Protein AF-A0A976QMS5-F1 (afdb_monomer_lite)

Structure (mmCIF, N/CA/C/O backbone):
data_AF-A0A976QMS5-F1
#
_entry.id   AF-A0A976QMS5-F1
#
loop_
_atom_site.group_PDB
_atom_site.id
_atom_site.type_symbol
_atom_site.label_atom_id
_atom_site.label_alt_id
_atom_site.label_comp_id
_atom_site.label_asym_id
_atom_site.label_entity_id
_atom_site.label_seq_id
_atom_site.pdbx_PDB_ins_code
_atom_site.Cartn_x
_atom_site.Cartn_y
_atom_site.Cartn_z
_atom_site.occupancy
_atom_site.B_iso_or_equiv
_atom_site.auth_seq_id
_atom_site.auth_comp_id
_atom_site.auth_asym_id
_atom_site.auth_atom_id
_atom_site.pdbx_PDB_model_num
ATOM 1 N N . PRO A 1 1 ? 5.805 -24.748 -38.380 1.00 45.75 1 PRO A N 1
ATOM 2 C CA . PRO A 1 1 ? 6.575 -23.593 -38.911 1.00 45.75 1 PRO A CA 1
ATOM 3 C C . PRO A 1 1 ? 7.787 -23.291 -38.014 1.00 45.75 1 PRO A C 1
ATOM 5 O O . PRO A 1 1 ? 7.612 -22.957 -36.848 1.00 45.75 1 PRO A O 1
ATOM 8 N N . LYS A 1 2 ? 9.005 -23.509 -38.530 1.00 49.81 2 LYS A N 1
ATOM 9 C CA . LYS A 1 2 ? 10.267 -23.313 -37.798 1.00 49.81 2 LYS A CA 1
ATOM 10 C C . LYS A 1 2 ? 10.500 -21.814 -37.574 1.00 49.81 2 LYS A C 1
ATOM 12 O O . LYS A 1 2 ? 10.578 -21.062 -38.542 1.00 49.81 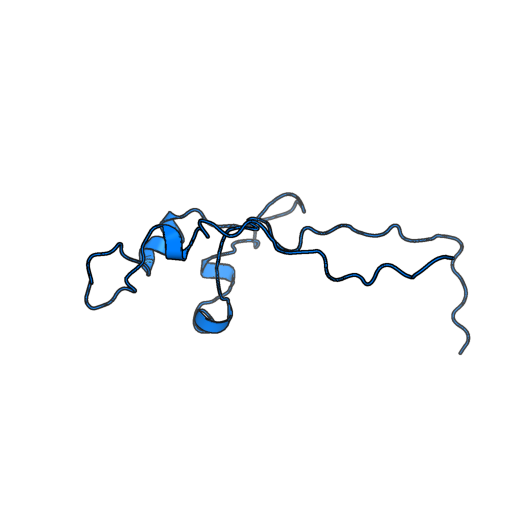2 LYS A O 1
ATOM 17 N N . ASN A 1 3 ? 10.551 -21.399 -36.310 1.00 56.38 3 ASN A N 1
ATOM 18 C CA . ASN A 1 3 ? 10.812 -20.020 -35.909 1.00 56.38 3 ASN A CA 1
ATOM 19 C C . ASN A 1 3 ? 12.241 -19.641 -36.341 1.00 56.38 3 ASN A C 1
ATOM 21 O O . ASN A 1 3 ? 13.185 -20.350 -35.998 1.00 56.38 3 ASN A O 1
ATOM 25 N N . LYS A 1 4 ? 12.395 -18.594 -37.160 1.00 63.41 4 LYS A N 1
ATOM 26 C CA . LYS A 1 4 ? 13.703 -18.120 -37.640 1.00 63.41 4 LYS A CA 1
ATOM 27 C C . LYS A 1 4 ? 14.454 -17.496 -36.464 1.00 63.41 4 LYS A C 1
ATOM 29 O O . LYS A 1 4 ? 13.939 -16.570 -35.847 1.00 63.41 4 LYS A O 1
ATOM 34 N N . GLU A 1 5 ? 15.651 -17.993 -36.161 1.00 74.88 5 GLU A N 1
ATOM 35 C CA . GLU A 1 5 ? 16.470 -17.446 -35.078 1.00 74.88 5 GLU A CA 1
ATOM 36 C C . GLU A 1 5 ? 16.946 -16.034 -35.435 1.00 74.88 5 GLU A C 1
ATOM 38 O O . GLU A 1 5 ? 17.624 -15.816 -36.440 1.00 74.88 5 GLU A O 1
ATOM 43 N N . THR A 1 6 ? 16.541 -15.053 -34.631 1.00 80.19 6 THR A N 1
ATOM 44 C CA . THR A 1 6 ? 17.006 -13.671 -34.750 1.00 80.19 6 THR A CA 1
ATOM 45 C C . THR A 1 6 ? 18.440 -13.556 -34.220 1.00 80.19 6 THR A C 1
ATOM 47 O O . THR A 1 6 ? 18.751 -14.173 -33.203 1.00 80.19 6 THR A O 1
ATOM 50 N N . PRO A 1 7 ? 19.312 -12.729 -34.831 1.00 86.88 7 PRO A N 1
ATOM 51 C CA . PRO A 1 7 ? 20.732 -12.625 -34.462 1.00 86.88 7 PRO A CA 1
ATOM 52 C C . PRO A 1 7 ? 20.990 -11.938 -33.108 1.00 86.88 7 PRO A C 1
ATOM 54 O O . PRO A 1 7 ? 22.137 -11.785 -32.700 1.00 86.88 7 PRO A O 1
ATOM 57 N N . TRP A 1 8 ? 19.938 -11.530 -32.397 1.00 84.69 8 TRP A N 1
ATOM 58 C CA . TRP A 1 8 ? 20.016 -10.845 -31.112 1.00 84.69 8 TRP A CA 1
ATOM 59 C C . TRP A 1 8 ? 19.325 -11.676 -30.035 1.00 84.69 8 TRP A C 1
ATOM 61 O O . TRP A 1 8 ? 18.242 -12.221 -30.259 1.00 84.69 8 TRP A O 1
ATOM 71 N N . LYS A 1 9 ? 19.939 -11.737 -28.851 1.00 87.06 9 LYS A N 1
ATOM 72 C CA . LYS A 1 9 ? 19.338 -12.322 -27.649 1.00 87.06 9 LYS A CA 1
ATOM 73 C C . LYS A 1 9 ? 18.860 -11.197 -26.739 1.00 87.06 9 LYS A C 1
ATOM 75 O O . LYS A 1 9 ? 19.636 -10.306 -26.405 1.00 87.06 9 LYS A O 1
ATOM 80 N N . VAL A 1 10 ? 17.595 -11.246 -26.332 1.00 86.00 10 VAL A N 1
ATOM 81 C CA . VAL A 1 10 ? 17.054 -10.334 -25.317 1.00 86.00 10 VAL A CA 1
ATOM 82 C C . VAL A 1 10 ? 17.605 -10.756 -23.955 1.00 86.00 10 VAL A C 1
ATOM 84 O O . VAL A 1 10 ? 17.525 -11.930 -23.592 1.00 86.00 10 VAL A O 1
ATOM 87 N N . ALA A 1 11 ? 18.195 -9.815 -23.218 1.00 86.50 11 ALA A N 1
ATOM 88 C CA . ALA A 1 11 ? 18.670 -10.068 -21.862 1.00 86.50 11 ALA A CA 1
ATOM 89 C C . ALA A 1 11 ? 17.490 -10.326 -20.911 1.00 86.50 11 ALA A C 1
ATOM 91 O O . ALA A 1 11 ? 16.404 -9.775 -21.090 1.00 86.50 11 ALA A O 1
ATOM 92 N N . ALA A 1 12 ? 17.705 -11.155 -19.888 1.00 84.00 12 ALA A N 1
ATOM 93 C CA . ALA A 1 12 ? 16.692 -11.395 -18.868 1.00 84.00 12 ALA A CA 1
ATOM 94 C C . ALA A 1 12 ? 16.357 -10.089 -18.127 1.00 84.00 12 ALA A C 1
ATOM 96 O O . ALA A 1 12 ? 17.255 -9.367 -17.692 1.00 84.00 12 ALA A O 1
ATOM 97 N N . VAL A 1 13 ? 15.064 -9.796 -17.972 1.00 81.31 13 VAL A N 1
ATOM 98 C CA . VAL A 1 13 ? 14.597 -8.662 -17.168 1.00 81.31 13 VAL A CA 1
ATOM 99 C C . VAL A 1 13 ? 14.379 -9.150 -15.741 1.00 81.31 13 VAL A C 1
ATOM 101 O O . VAL A 1 13 ? 13.532 -10.005 -15.491 1.00 81.31 13 VAL A O 1
ATOM 104 N N . HIS A 1 14 ? 15.143 -8.604 -14.799 1.00 77.50 14 HIS A N 1
ATOM 105 C CA . HIS A 1 14 ? 14.980 -8.887 -13.377 1.00 77.50 14 HIS A CA 1
ATOM 106 C C . HIS A 1 14 ? 14.001 -7.878 -12.771 1.00 77.50 14 HIS A C 1
ATOM 108 O O . HIS A 1 14 ? 14.390 -6.775 -12.394 1.00 77.50 14 HIS A O 1
ATOM 114 N N . VAL A 1 15 ? 12.720 -8.247 -12.712 1.00 79.81 15 VAL A N 1
ATOM 115 C CA . VAL A 1 15 ? 11.685 -7.447 -12.044 1.00 79.81 15 VAL A CA 1
ATOM 116 C C . VAL A 1 15 ? 11.566 -7.906 -10.596 1.00 79.81 15 VAL A C 1
ATOM 118 O O . VAL A 1 15 ? 11.443 -9.098 -10.322 1.00 79.81 15 VAL A O 1
ATOM 121 N N . THR A 1 16 ? 11.592 -6.963 -9.660 1.00 81.88 16 THR A N 1
ATOM 122 C CA . THR A 1 16 ? 11.302 -7.248 -8.254 1.00 81.88 16 THR A CA 1
ATOM 123 C C . THR A 1 16 ? 9.833 -7.640 -8.112 1.00 81.88 16 THR A C 1
ATOM 125 O O . THR A 1 16 ? 8.951 -6.798 -8.269 1.00 81.88 16 THR A O 1
ATOM 128 N N . GLU A 1 17 ? 9.568 -8.905 -7.787 1.00 77.31 17 GLU A N 1
ATOM 129 C CA . GLU A 1 17 ? 8.199 -9.410 -7.607 1.00 77.31 17 GLU A CA 1
ATOM 130 C C . GLU A 1 17 ? 7.522 -8.849 -6.346 1.00 77.31 17 GLU A C 1
ATOM 132 O O . GLU A 1 17 ? 6.308 -8.660 -6.326 1.00 77.31 17 GLU A O 1
ATOM 137 N N . HIS A 1 18 ? 8.290 -8.558 -5.287 1.00 82.00 18 HIS A N 1
ATOM 138 C CA . HIS A 1 18 ? 7.740 -8.130 -3.997 1.00 82.00 18 HIS A CA 1
ATOM 139 C C . HIS A 1 18 ? 8.635 -7.090 -3.303 1.00 82.00 18 HIS A C 1
ATOM 141 O O . HIS A 1 18 ? 9.700 -7.411 -2.779 1.00 82.00 18 HIS A O 1
ATOM 147 N N . TRP A 1 19 ? 8.179 -5.833 -3.250 1.00 81.00 19 TRP A N 1
ATOM 148 C CA . TRP A 1 19 ? 8.975 -4.677 -2.794 1.00 81.00 19 TRP A CA 1
ATOM 149 C C . TRP A 1 19 ? 9.099 -4.516 -1.268 1.00 81.00 19 TRP A C 1
ATOM 151 O O . TRP A 1 19 ? 9.856 -3.675 -0.792 1.00 81.00 19 TRP A O 1
ATOM 161 N N . LEU A 1 20 ? 8.413 -5.345 -0.476 1.00 82.00 20 LEU A N 1
ATOM 162 C CA . LEU A 1 20 ? 8.510 -5.370 0.990 1.00 82.00 20 LEU A CA 1
ATOM 163 C C . LEU A 1 20 ? 8.425 -6.812 1.520 1.00 82.00 20 LEU A C 1
ATOM 165 O O . LEU A 1 20 ? 7.366 -7.210 2.004 1.00 82.00 20 LEU A O 1
ATOM 169 N N . PRO A 1 21 ? 9.499 -7.620 1.448 1.00 82.00 21 PRO A N 1
ATOM 170 C CA . PRO A 1 21 ? 9.430 -9.082 1.615 1.00 82.00 21 PRO A CA 1
ATOM 171 C C . PRO A 1 21 ? 8.870 -9.571 2.956 1.00 82.00 21 PRO A C 1
ATOM 173 O O . PRO A 1 21 ? 8.368 -10.684 3.062 1.00 82.00 21 PRO A O 1
ATOM 176 N N . LYS A 1 22 ? 8.959 -8.740 4.000 1.00 83.44 22 LYS A N 1
ATOM 177 C CA . LYS A 1 22 ? 8.416 -9.040 5.335 1.00 83.44 22 LYS A CA 1
ATOM 178 C C . LYS A 1 22 ? 6.993 -8.520 5.541 1.00 83.44 22 LYS A C 1
ATOM 180 O O . LYS A 1 22 ? 6.399 -8.790 6.586 1.00 83.44 22 LYS A O 1
ATOM 185 N N . SER A 1 23 ? 6.465 -7.759 4.585 1.00 86.69 23 SER A N 1
ATOM 186 C CA . SER A 1 23 ? 5.093 -7.275 4.639 1.00 86.69 23 SER A CA 1
ATOM 187 C C . SER A 1 23 ? 4.109 -8.365 4.229 1.00 86.69 23 SER A C 1
ATOM 189 O O . SER A 1 23 ? 4.386 -9.142 3.313 1.00 86.69 23 SER A O 1
ATOM 191 N N . ARG A 1 24 ? 2.958 -8.427 4.899 1.00 86.50 24 ARG A N 1
ATOM 192 C CA . ARG A 1 24 ? 1.839 -9.281 4.492 1.00 86.50 24 ARG A CA 1
ATOM 193 C C . ARG A 1 24 ? 0.704 -8.408 3.980 1.00 86.50 24 ARG A C 1
ATOM 195 O O . ARG A 1 24 ? 0.189 -7.570 4.712 1.00 86.50 24 ARG A O 1
ATOM 202 N N . PHE A 1 25 ? 0.318 -8.627 2.727 1.00 89.31 25 PHE A N 1
ATOM 203 C CA . PHE A 1 25 ? -0.833 -7.976 2.112 1.00 89.31 25 PHE A CA 1
ATOM 204 C C . PHE A 1 25 ? -1.535 -8.951 1.150 1.00 89.31 25 PHE A C 1
ATOM 206 O O . PHE A 1 25 ? -1.092 -9.129 0.014 1.00 89.31 25 PHE A O 1
ATOM 213 N N . PRO A 1 26 ? -2.589 -9.646 1.608 1.00 90.25 26 PRO A N 1
ATOM 214 C CA . PRO A 1 26 ? -3.346 -10.571 0.771 1.00 90.25 26 PRO A CA 1
ATOM 215 C C . PRO A 1 26 ? -4.295 -9.797 -0.167 1.00 90.25 26 PRO A C 1
ATOM 217 O O . PRO A 1 26 ? -5.300 -9.232 0.274 1.00 90.25 26 PRO A O 1
ATOM 220 N N . HIS A 1 27 ? -3.964 -9.734 -1.464 1.00 92.38 27 HIS A N 1
ATOM 221 C CA . HIS A 1 27 ? -4.751 -9.011 -2.481 1.00 92.38 27 HIS A CA 1
ATOM 222 C C . HIS A 1 27 ? -6.168 -9.582 -2.670 1.00 92.38 27 HIS A C 1
ATOM 224 O O . HIS A 1 27 ? -7.098 -8.833 -2.957 1.00 92.38 27 HIS A O 1
ATOM 230 N N . ASP A 1 28 ? -6.364 -10.883 -2.455 1.00 95.06 28 ASP A N 1
ATOM 231 C CA . ASP A 1 28 ? -7.666 -11.560 -2.531 1.00 95.06 28 ASP A CA 1
ATOM 232 C C . ASP A 1 28 ? -8.682 -10.982 -1.532 1.00 95.06 28 ASP A C 1
ATOM 234 O O . ASP A 1 28 ? -9.854 -10.785 -1.869 1.00 95.06 28 ASP A O 1
ATOM 238 N N . LYS A 1 29 ? -8.219 -10.620 -0.328 1.00 93.50 29 LYS A N 1
ATOM 239 C CA . LYS A 1 29 ? -9.040 -9.974 0.712 1.00 93.50 29 LYS A CA 1
ATOM 240 C C . LYS A 1 29 ? -9.463 -8.549 0.355 1.00 93.50 29 LYS A C 1
ATOM 242 O O . LYS A 1 29 ? -10.374 -8.022 0.982 1.00 93.50 29 LYS A O 1
ATOM 247 N N . HIS A 1 30 ? -8.829 -7.954 -0.652 1.00 94.44 30 HIS A N 1
ATOM 248 C CA . HIS A 1 30 ? -9.071 -6.588 -1.113 1.00 94.44 30 HIS A CA 1
ATOM 249 C C . HIS A 1 30 ? -9.671 -6.549 -2.523 1.00 94.44 30 HIS A C 1
ATOM 251 O O . HIS A 1 30 ? -9.665 -5.505 -3.167 1.00 94.44 30 HIS A O 1
ATOM 257 N N . SER A 1 31 ? -10.220 -7.668 -3.001 1.00 95.88 31 SER A N 1
ATOM 258 C CA . SER A 1 31 ? -10.796 -7.810 -4.347 1.00 95.88 31 SER A CA 1
ATOM 259 C C . SER A 1 31 ? -11.955 -6.851 -4.657 1.00 95.88 31 SER A C 1
ATOM 261 O O . SER A 1 31 ? -12.269 -6.630 -5.823 1.00 95.88 31 SER A O 1
ATOM 263 N N . THR A 1 32 ? -12.578 -6.254 -3.639 1.00 94.31 32 THR A N 1
ATOM 264 C CA . THR A 1 32 ? -13.633 -5.239 -3.793 1.00 94.31 32 THR A CA 1
ATOM 265 C C . THR A 1 32 ? -13.093 -3.816 -3.976 1.00 94.31 32 THR A C 1
ATOM 267 O O . THR A 1 32 ? -13.851 -2.922 -4.357 1.00 94.31 32 THR A O 1
ATOM 270 N N . ALA A 1 33 ? -11.801 -3.584 -3.727 1.00 93.44 33 ALA A N 1
ATOM 271 C CA . ALA A 1 33 ? -11.143 -2.301 -3.939 1.00 93.44 33 ALA A CA 1
ATOM 272 C C . ALA A 1 33 ? -10.547 -2.223 -5.352 1.00 93.44 33 ALA A C 1
ATOM 274 O O . ALA A 1 33 ? -10.022 -3.197 -5.891 1.00 93.44 33 ALA A O 1
ATOM 275 N N . LYS A 1 34 ? -10.592 -1.035 -5.963 1.00 93.38 34 LYS A N 1
ATOM 276 C CA . LYS A 1 34 ? -9.931 -0.799 -7.255 1.00 93.38 34 LYS A CA 1
ATOM 277 C C . LYS A 1 34 ? -8.415 -0.793 -7.058 1.00 93.38 34 LYS A C 1
ATOM 279 O O . LYS A 1 34 ? -7.929 -0.125 -6.156 1.00 93.38 34 LYS A O 1
ATOM 284 N N . CYS A 1 35 ? -7.650 -1.431 -7.944 1.00 92.00 35 CYS A N 1
ATOM 285 C CA . CYS A 1 35 ? -6.180 -1.448 -7.856 1.00 92.00 35 CYS A CA 1
ATOM 286 C C . CYS A 1 35 ? -5.587 -0.031 -7.743 1.00 92.00 35 CYS A C 1
ATOM 288 O O . CYS A 1 35 ? -4.723 0.224 -6.905 1.00 92.00 35 CYS A O 1
ATOM 290 N N . SER A 1 36 ? -6.127 0.907 -8.527 1.00 90.88 36 SER A N 1
ATOM 291 C CA . SER A 1 36 ? -5.704 2.310 -8.553 1.00 90.88 36 SER A CA 1
ATOM 292 C C . SER A 1 36 ? -6.044 3.099 -7.291 1.00 90.88 36 SER A C 1
ATOM 294 O O . SER A 1 36 ? -5.475 4.164 -7.085 1.00 90.88 36 SER A O 1
ATOM 296 N N . SER A 1 37 ? -6.918 2.602 -6.404 1.00 91.00 37 SER A N 1
ATOM 297 C CA . SER A 1 37 ? -7.143 3.287 -5.125 1.00 91.00 37 SER A CA 1
ATOM 298 C C . SER A 1 37 ? -5.931 3.202 -4.196 1.00 91.00 37 SER A C 1
ATOM 300 O O . SER A 1 37 ? -5.847 3.981 -3.252 1.00 91.00 37 SER A O 1
ATOM 302 N N . CYS A 1 38 ? -5.017 2.257 -4.446 1.00 91.38 38 CYS A N 1
ATOM 303 C CA . CYS A 1 38 ? -3.774 2.078 -3.695 1.00 91.38 38 CYS A CA 1
ATOM 304 C C . CYS A 1 38 ? -2.536 2.302 -4.577 1.00 91.38 38 CYS A C 1
ATOM 306 O O . CYS A 1 38 ? -1.597 2.955 -4.136 1.00 91.38 38 CYS A O 1
ATOM 308 N N . HIS A 1 39 ? -2.546 1.779 -5.806 1.00 91.19 39 HIS A N 1
ATOM 309 C CA . HIS A 1 39 ? -1.435 1.848 -6.754 1.00 91.19 39 HIS A CA 1
ATOM 310 C C . HIS A 1 39 ? -1.712 2.865 -7.863 1.00 91.19 39 HIS A C 1
ATOM 312 O O . HIS A 1 39 ? -2.154 2.501 -8.956 1.00 91.19 39 HIS A O 1
ATOM 318 N N . ASP A 1 40 ? -1.457 4.143 -7.590 1.00 86.62 40 ASP A N 1
ATOM 319 C CA . ASP A 1 40 ? -1.591 5.187 -8.606 1.00 86.62 40 ASP A CA 1
ATOM 320 C C . ASP A 1 40 ? -0.359 5.223 -9.522 1.00 86.62 40 ASP A C 1
ATOM 322 O O . ASP A 1 40 ? 0.638 5.891 -9.254 1.00 86.62 40 ASP A O 1
ATOM 326 N N . VAL A 1 41 ? -0.422 4.430 -10.590 1.00 83.06 41 VAL A N 1
ATOM 327 C CA . VAL A 1 41 ? 0.605 4.365 -11.642 1.00 83.06 41 VAL A CA 1
ATOM 328 C C . VAL A 1 41 ? 0.253 5.216 -12.858 1.00 83.06 41 VAL A C 1
ATOM 330 O O . VAL A 1 41 ? 1.029 5.251 -13.807 1.00 83.06 41 VAL A O 1
ATOM 333 N N . MET A 1 42 ? -0.912 5.878 -12.875 1.00 84.44 42 MET A N 1
ATOM 334 C CA . MET A 1 42 ? -1.422 6.529 -14.092 1.00 84.44 42 MET A CA 1
ATOM 335 C C . MET A 1 42 ? -0.521 7.659 -14.601 1.00 84.44 42 MET A C 1
ATOM 337 O O . MET A 1 42 ? -0.622 8.049 -15.761 1.00 84.44 42 MET A O 1
ATOM 341 N N . HIS A 1 43 ? 0.355 8.165 -13.738 1.00 83.00 43 HIS A N 1
ATOM 342 C CA . HIS A 1 43 ? 1.269 9.267 -14.018 1.00 83.00 43 HIS A CA 1
ATOM 343 C C . HIS A 1 43 ? 2.744 8.861 -13.916 1.00 83.00 43 HIS A C 1
ATOM 345 O O . HIS A 1 43 ? 3.609 9.725 -13.795 1.00 83.00 43 HIS A O 1
ATOM 351 N N . SER A 1 44 ? 3.034 7.558 -13.918 1.00 87.88 44 SER A N 1
ATOM 352 C CA . SER A 1 44 ? 4.405 7.060 -13.879 1.00 87.88 44 SER A CA 1
ATOM 353 C C . SER A 1 44 ? 4.958 6.843 -15.286 1.00 87.88 44 SER A C 1
ATOM 355 O O . SER A 1 44 ? 4.378 6.107 -16.081 1.00 87.88 44 SER A O 1
ATOM 357 N N . ASP A 1 45 ? 6.130 7.425 -15.543 1.00 87.56 45 ASP A N 1
ATOM 358 C CA . ASP A 1 45 ? 6.888 7.243 -16.788 1.00 87.56 45 ASP A CA 1
ATOM 359 C C . ASP A 1 45 ? 8.180 6.436 -16.577 1.00 87.56 45 ASP A C 1
ATOM 361 O O . ASP A 1 45 ? 8.921 6.168 -17.528 1.00 87.56 45 ASP A O 1
ATOM 365 N N . LYS A 1 46 ? 8.499 6.060 -15.330 1.00 84.75 46 LYS A N 1
ATOM 366 C CA . LYS A 1 46 ? 9.741 5.357 -14.996 1.00 84.75 46 LYS A CA 1
ATOM 367 C C . LYS A 1 46 ? 9.449 4.029 -14.328 1.00 84.75 46 LYS A C 1
ATOM 369 O O . LYS A 1 46 ? 8.739 3.949 -13.336 1.00 84.75 46 LYS A O 1
ATOM 374 N N . SER A 1 47 ? 10.150 2.990 -14.771 1.00 79.62 47 SER A N 1
ATOM 375 C CA . SER A 1 47 ? 10.105 1.667 -14.137 1.00 79.62 47 SER A CA 1
ATOM 376 C C . SER A 1 47 ? 10.604 1.657 -12.685 1.00 79.62 47 SER A C 1
ATOM 378 O O . SER A 1 47 ? 10.395 0.681 -11.972 1.00 79.62 47 SER A O 1
ATOM 380 N N . SER A 1 48 ? 11.303 2.711 -12.253 1.00 80.75 48 SER A N 1
ATOM 381 C CA . SER A 1 48 ? 11.726 2.913 -10.865 1.00 80.75 48 SER A CA 1
ATOM 382 C C . SER A 1 48 ? 10.631 3.486 -9.965 1.00 80.75 48 SER A C 1
ATOM 384 O O . SER A 1 48 ? 10.818 3.512 -8.750 1.00 80.75 48 SER A O 1
ATOM 386 N N . ASP A 1 49 ? 9.531 3.987 -10.529 1.00 84.69 49 ASP A N 1
ATOM 387 C CA . ASP A 1 49 ? 8.437 4.546 -9.746 1.00 84.69 49 ASP A CA 1
ATOM 388 C C . ASP A 1 49 ? 7.623 3.393 -9.164 1.00 84.69 49 ASP A C 1
ATOM 390 O O . ASP A 1 49 ? 6.861 2.692 -9.832 1.00 84.69 49 ASP A O 1
ATOM 394 N N . ILE A 1 50 ? 7.813 3.169 -7.874 1.00 82.94 50 ILE A N 1
ATOM 395 C CA . ILE A 1 50 ? 7.096 2.134 -7.153 1.00 82.94 50 ILE A CA 1
ATOM 396 C C . ILE A 1 50 ? 5.813 2.779 -6.644 1.00 82.94 50 ILE A C 1
ATOM 398 O O . ILE A 1 50 ? 5.847 3.527 -5.668 1.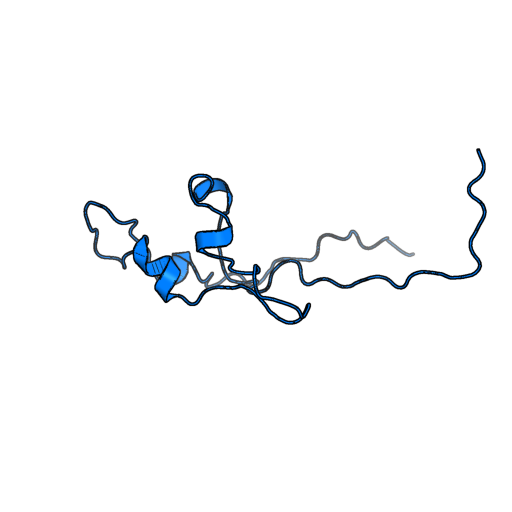00 82.94 50 ILE A O 1
ATOM 402 N N . ALA A 1 51 ? 4.676 2.480 -7.273 1.00 87.00 51 ALA A N 1
ATOM 403 C CA . ALA A 1 51 ? 3.364 2.977 -6.848 1.00 87.00 51 ALA A CA 1
ATOM 404 C C . ALA A 1 51 ? 2.865 2.295 -5.564 1.00 87.00 51 ALA A C 1
ATOM 406 O O . ALA A 1 51 ? 1.738 1.820 -5.490 1.00 87.00 51 ALA A O 1
ATOM 407 N N . MET A 1 52 ? 3.716 2.181 -4.549 1.00 87.94 52 MET A N 1
ATOM 408 C CA . MET A 1 52 ? 3.340 1.706 -3.227 1.00 87.94 52 MET A CA 1
ATOM 409 C C . MET A 1 52 ? 2.844 2.899 -2.406 1.00 87.94 52 MET A C 1
ATOM 411 O O . MET A 1 52 ? 3.596 3.857 -2.214 1.00 87.94 52 MET A O 1
ATOM 415 N N . PRO A 1 53 ? 1.605 2.865 -1.892 1.00 88.94 53 PRO A N 1
ATOM 416 C CA . PRO A 1 53 ? 1.100 3.943 -1.063 1.00 88.94 53 PRO A CA 1
ATOM 417 C C . PRO A 1 53 ? 1.815 3.965 0.291 1.00 88.94 53 PRO A C 1
ATOM 419 O O . PRO A 1 53 ? 2.386 2.973 0.753 1.00 88.94 53 PRO A O 1
ATOM 422 N N . THR A 1 54 ? 1.738 5.103 0.977 1.00 89.31 54 THR A N 1
ATOM 423 C CA . THR A 1 54 ? 2.181 5.188 2.372 1.00 89.31 54 THR A CA 1
ATOM 424 C C . THR A 1 54 ? 1.191 4.476 3.302 1.00 89.31 54 THR A C 1
ATOM 426 O O . THR A 1 54 ? 0.042 4.208 2.943 1.00 89.31 54 THR A O 1
ATOM 429 N N . ILE A 1 55 ? 1.605 4.230 4.551 1.00 89.00 55 ILE A N 1
ATOM 430 C CA . ILE A 1 55 ? 0.758 3.588 5.573 1.00 89.00 55 ILE A CA 1
ATOM 431 C C . ILE A 1 55 ? -0.565 4.332 5.831 1.00 89.00 55 ILE A C 1
ATOM 433 O O . ILE A 1 55 ? -1.509 3.734 6.344 1.00 89.00 55 ILE A O 1
ATOM 437 N N . ALA A 1 56 ? -0.657 5.619 5.478 1.00 90.88 56 ALA A N 1
ATOM 438 C CA . ALA A 1 56 ? -1.881 6.401 5.624 1.00 90.88 56 ALA A CA 1
ATOM 439 C C . ALA A 1 56 ? -3.056 5.769 4.861 1.00 90.88 56 ALA A C 1
ATOM 441 O O . ALA A 1 56 ? -4.137 5.649 5.432 1.00 90.88 56 ALA A O 1
ATOM 442 N N . LYS A 1 57 ? -2.820 5.261 3.640 1.00 92.06 57 LYS A N 1
ATOM 443 C CA . LYS A 1 57 ? -3.855 4.617 2.816 1.00 92.06 57 LYS A CA 1
ATOM 444 C C . LYS A 1 57 ? -4.445 3.382 3.497 1.00 92.06 57 LYS A C 1
ATOM 446 O O . LYS A 1 57 ? -5.654 3.187 3.505 1.00 92.06 57 LYS A O 1
ATOM 451 N N . CYS A 1 58 ? -3.596 2.569 4.124 1.00 90.69 58 CYS A N 1
ATOM 452 C CA . CYS A 1 58 ? -4.031 1.371 4.841 1.00 90.69 58 CYS A CA 1
ATOM 453 C C . CYS A 1 58 ? -4.908 1.727 6.050 1.00 90.69 58 CYS A C 1
ATOM 455 O O . CYS A 1 58 ? -5.853 1.006 6.367 1.00 90.69 58 CYS A O 1
ATOM 457 N N . ARG A 1 59 ? -4.607 2.850 6.717 1.00 90.50 59 ARG A N 1
ATOM 458 C CA . ARG A 1 59 ? -5.287 3.304 7.942 1.00 90.50 59 ARG A CA 1
ATOM 459 C C . ARG A 1 59 ? -6.673 3.900 7.698 1.00 90.50 59 ARG A C 1
ATOM 461 O O . ARG A 1 59 ? -7.397 4.123 8.662 1.00 90.50 59 ARG A O 1
ATOM 468 N N . GLU A 1 60 ? -7.057 4.107 6.440 1.00 91.94 60 GLU A N 1
ATOM 469 C CA . GLU A 1 60 ? -8.437 4.443 6.069 1.00 91.94 60 GLU A CA 1
ATOM 470 C C . GLU A 1 60 ? -9.403 3.287 6.372 1.00 91.94 60 GLU A C 1
ATOM 472 O O . GLU A 1 60 ? -10.554 3.531 6.718 1.00 91.94 60 GLU A O 1
ATOM 477 N N . CYS A 1 61 ? -8.924 2.039 6.289 1.00 91.94 61 CYS A N 1
ATOM 478 C CA . CYS A 1 61 ? -9.720 0.832 6.543 1.00 91.94 61 CYS A CA 1
ATOM 479 C C . CYS A 1 61 ? -9.253 0.060 7.784 1.00 91.94 61 CYS A C 1
ATOM 481 O O . CYS A 1 61 ? -10.064 -0.579 8.453 1.00 91.94 61 CYS A O 1
ATOM 483 N N . HIS A 1 62 ? -7.956 0.101 8.097 1.00 92.19 62 HIS A N 1
ATOM 484 C CA . HIS A 1 62 ? -7.366 -0.609 9.225 1.00 92.19 62 HIS A CA 1
ATOM 485 C C . HIS A 1 62 ? -7.122 0.318 10.415 1.00 92.19 62 HIS A C 1
ATOM 487 O O . HIS A 1 62 ? -6.288 1.223 10.365 1.00 92.19 62 HIS A O 1
ATOM 493 N N . VAL A 1 63 ? -7.797 0.052 11.527 1.00 89.44 63 VAL A N 1
ATOM 494 C CA . VAL A 1 63 ? -7.579 0.753 12.797 1.00 89.44 63 VAL A CA 1
ATOM 495 C C . VAL A 1 63 ? -6.712 -0.112 13.707 1.00 89.44 63 VAL A C 1
ATOM 497 O O . VAL A 1 63 ? -6.621 -1.316 13.494 1.00 89.44 63 VAL A O 1
ATOM 500 N N . GLY A 1 64 ? -6.018 0.487 14.677 1.00 85.62 64 GLY A N 1
ATOM 501 C CA . GLY A 1 64 ? -5.147 -0.235 15.612 1.00 85.62 64 GLY A CA 1
ATOM 502 C C . GLY A 1 64 ? -5.867 -1.322 16.430 1.00 85.62 64 GLY A C 1
ATOM 503 O O . GLY A 1 64 ? -6.974 -1.759 16.123 1.00 85.62 64 GLY A O 1
ATOM 504 N N . SER A 1 65 ? -5.261 -1.750 17.537 1.00 83.81 65 SER A N 1
ATOM 505 C CA . SER A 1 65 ? -5.804 -2.843 18.363 1.00 83.81 65 SER A CA 1
ATOM 506 C C . SER A 1 65 ? -7.199 -2.565 18.938 1.00 83.81 65 SER A C 1
ATOM 508 O O . SER A 1 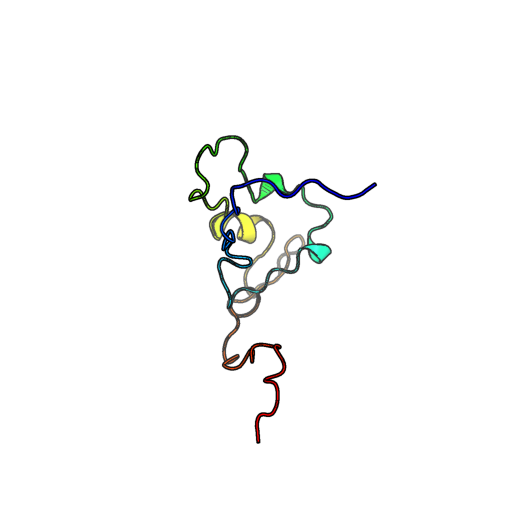65 ? -7.910 -3.497 19.307 1.00 83.81 65 SER A O 1
ATOM 510 N N . LYS A 1 66 ? -7.610 -1.294 19.011 1.00 84.44 66 LYS A N 1
ATOM 511 C CA . LYS A 1 66 ? -8.947 -0.904 19.448 1.00 84.44 66 LYS A CA 1
ATOM 512 C C . LYS A 1 66 ? -9.948 -1.090 18.309 1.00 84.44 66 LYS A C 1
ATOM 514 O O . LYS A 1 66 ? -9.817 -0.472 17.256 1.00 84.44 66 LYS A O 1
ATOM 519 N N . GLN A 1 67 ? -10.969 -1.904 18.551 1.00 80.00 67 GLN A N 1
ATOM 520 C CA . GLN A 1 67 ? -12.074 -2.099 17.616 1.00 80.00 67 GLN A CA 1
ATOM 521 C C . GLN A 1 67 ? -12.818 -0.787 17.351 1.00 80.00 67 GLN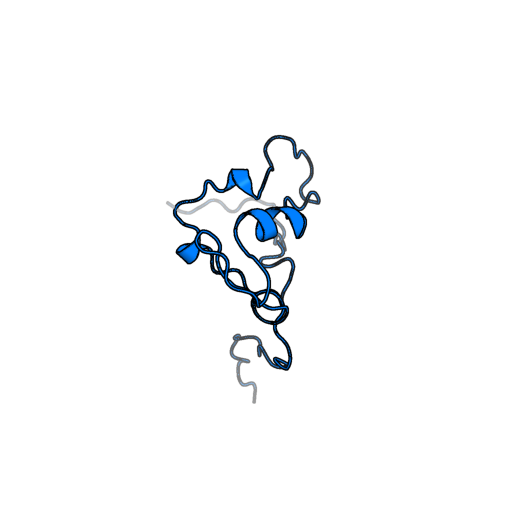 A C 1
ATOM 523 O O . GLN A 1 67 ? -13.145 -0.040 18.276 1.00 80.00 67 GLN A O 1
ATOM 528 N N . ALA A 1 68 ? -13.104 -0.535 16.076 1.00 83.25 68 ALA A N 1
ATOM 529 C CA . ALA A 1 68 ? -14.051 0.473 15.625 1.00 83.25 68 ALA A CA 1
ATOM 530 C C . ALA A 1 68 ? -15.102 -0.232 14.762 1.00 83.25 68 ALA A C 1
ATOM 532 O O . ALA A 1 68 ? -14.768 -1.143 14.012 1.00 83.25 68 ALA A O 1
ATOM 533 N N . GLN A 1 69 ? -16.370 0.164 14.882 1.00 81.25 69 GLN A N 1
ATOM 534 C CA . GLN A 1 69 ? -17.501 -0.606 14.339 1.00 81.25 69 GLN A CA 1
ATOM 535 C C . GLN A 1 69 ? -17.452 -0.807 12.813 1.00 81.25 69 GLN A C 1
ATOM 537 O O . GLN A 1 69 ? -18.033 -1.759 12.308 1.00 81.25 69 GLN A O 1
ATOM 542 N N . THR A 1 70 ? -16.755 0.066 12.083 1.00 87.56 70 THR A N 1
ATOM 543 C CA . THR A 1 70 ? -16.694 0.066 10.613 1.00 87.56 70 THR A CA 1
ATOM 544 C C . THR A 1 70 ? -15.303 -0.218 10.047 1.00 87.56 70 THR A C 1
ATOM 546 O O . THR A 1 70 ? -15.142 -0.218 8.830 1.00 87.56 70 THR A O 1
ATOM 549 N N . LEU A 1 71 ? -14.295 -0.445 10.899 1.00 90.12 71 LEU A N 1
ATOM 550 C CA . LEU A 1 71 ? -12.899 -0.586 10.481 1.00 90.12 71 LEU A CA 1
ATOM 551 C C . LEU A 1 71 ? -12.316 -1.914 10.945 1.00 90.12 71 LEU A C 1
ATOM 553 O O . LEU A 1 71 ? -12.643 -2.439 12.010 1.00 90.12 71 LEU A O 1
ATOM 557 N N . VAL A 1 72 ? -11.393 -2.437 10.150 1.00 90.56 72 VAL A N 1
ATOM 558 C CA . VAL A 1 72 ? -10.711 -3.692 10.440 1.00 90.56 72 VAL A CA 1
ATOM 559 C C . VAL A 1 72 ? -9.659 -3.440 11.513 1.00 90.56 72 VAL A C 1
ATOM 561 O O . VAL A 1 72 ? -8.718 -2.675 11.307 1.00 90.56 72 VAL A O 1
ATOM 564 N N . SER A 1 73 ? -9.779 -4.094 12.664 1.00 91.94 73 SER A N 1
ATOM 565 C CA . SER A 1 73 ? -8.720 -4.046 13.674 1.00 91.94 73 SER A CA 1
ATOM 566 C C . SER A 1 73 ? -7.433 -4.680 13.154 1.00 91.94 73 SER A C 1
ATOM 568 O O . SER A 1 73 ? -7.438 -5.726 12.508 1.00 91.94 73 SER A O 1
ATOM 570 N N . SER A 1 74 ? -6.314 -4.044 13.463 1.00 89.69 74 SER A N 1
ATOM 571 C CA . SER A 1 74 ? -4.979 -4.436 13.029 1.00 89.69 74 SER A CA 1
ATOM 572 C C . SER A 1 74 ? -3.960 -4.098 14.113 1.00 89.69 74 SER A C 1
ATOM 574 O O . SER A 1 74 ? -4.159 -3.200 14.932 1.00 89.69 74 SER A O 1
ATOM 576 N N . THR A 1 75 ? -2.845 -4.816 14.136 1.00 87.81 75 THR A N 1
ATOM 577 C CA . THR A 1 75 ? -1.694 -4.467 14.976 1.00 87.81 75 THR A CA 1
ATOM 578 C C . THR A 1 75 ? -0.430 -4.424 14.122 1.00 87.81 75 THR A C 1
ATOM 580 O O . THR A 1 75 ? -0.460 -4.741 12.933 1.00 87.81 75 THR A O 1
ATOM 583 N N . CYS A 1 76 ? 0.703 -4.034 14.706 1.00 85.94 76 CYS A N 1
ATOM 584 C CA . CYS A 1 76 ? 1.968 -3.887 13.979 1.00 85.94 76 CYS A CA 1
ATOM 585 C C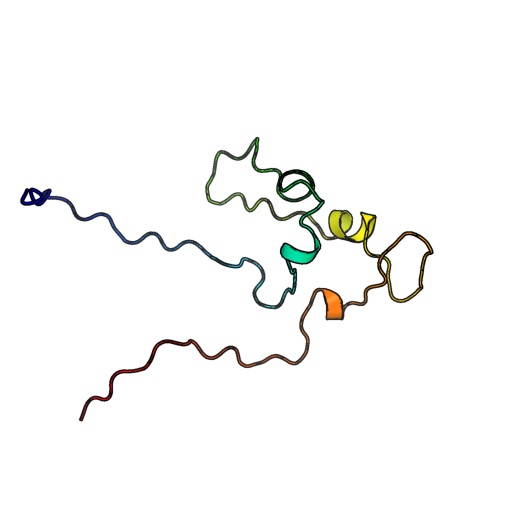 . CYS A 1 76 ? 2.343 -5.153 13.183 1.00 85.94 76 CYS A C 1
ATOM 587 O O . CYS A 1 76 ? 2.852 -5.059 12.065 1.00 85.94 76 CYS A O 1
ATOM 589 N N . ASN A 1 77 ? 2.046 -6.333 13.742 1.00 87.56 77 ASN A N 1
ATOM 590 C CA . ASN A 1 77 ? 2.379 -7.621 13.137 1.00 87.56 77 ASN A CA 1
ATOM 591 C C . ASN A 1 77 ? 1.434 -8.052 12.004 1.00 87.56 77 ASN A C 1
ATOM 593 O O . ASN A 1 77 ? 1.738 -8.995 11.278 1.00 87.56 77 ASN A O 1
ATOM 597 N N . THR A 1 78 ? 0.298 -7.367 11.848 1.00 85.62 78 THR A N 1
ATOM 598 C CA . THR A 1 78 ? -0.665 -7.634 10.775 1.00 85.62 78 THR A CA 1
ATOM 599 C C . THR A 1 78 ? -0.042 -7.294 9.429 1.00 85.62 78 THR A C 1
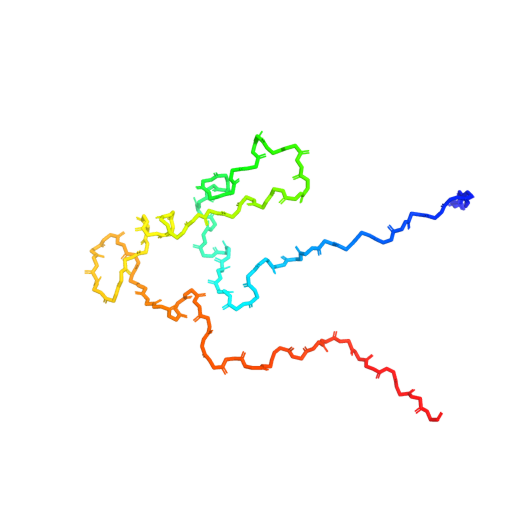ATOM 601 O O . THR A 1 78 ? -0.177 -8.055 8.477 1.00 85.62 78 THR A O 1
ATOM 604 N N . CYS A 1 79 ? 0.706 -6.187 9.381 1.00 87.00 79 CYS A N 1
ATOM 605 C CA . CYS A 1 79 ? 1.429 -5.766 8.190 1.00 87.00 79 CYS A CA 1
ATOM 606 C C . CYS A 1 79 ? 2.878 -6.254 8.204 1.00 87.00 79 CYS A C 1
ATOM 608 O O . CYS A 1 79 ? 3.354 -6.694 7.167 1.00 87.00 79 CYS A O 1
ATOM 610 N N . HIS A 1 80 ? 3.589 -6.198 9.337 1.00 86.19 80 HIS A N 1
ATOM 611 C CA . HIS A 1 80 ? 5.013 -6.542 9.409 1.00 86.19 80 HIS A CA 1
ATOM 612 C C . HIS A 1 80 ? 5.239 -7.879 10.113 1.00 86.19 80 HIS A C 1
ATOM 614 O O . HIS A 1 80 ? 5.131 -7.976 11.333 1.00 86.19 80 HIS A O 1
ATOM 620 N N . SER A 1 81 ? 5.632 -8.902 9.356 1.00 82.44 81 SER A N 1
ATOM 621 C CA . SER A 1 81 ? 6.006 -10.192 9.938 1.00 82.44 81 SER A CA 1
ATOM 622 C C . SER A 1 81 ? 7.168 -10.019 10.916 1.00 82.44 81 SER A C 1
ATOM 624 O O . SER A 1 81 ? 8.202 -9.441 10.575 1.00 82.44 81 SER A O 1
ATOM 626 N N . PHE A 1 82 ? 7.009 -10.562 12.119 1.00 67.56 82 PHE A N 1
ATOM 627 C CA . PHE A 1 82 ? 8.019 -10.566 13.171 1.00 67.56 82 PHE A CA 1
ATOM 628 C C . PHE A 1 82 ? 8.313 -12.029 13.553 1.00 67.56 82 PHE A C 1
ATOM 630 O O . PHE A 1 82 ? 7.383 -12.821 13.663 1.00 67.56 82 PHE A O 1
ATOM 637 N N . HIS A 1 83 ? 9.598 -12.387 13.687 1.00 71.56 83 HIS A N 1
ATOM 638 C CA . HIS A 1 83 ? 10.161 -13.748 13.867 1.00 71.56 83 HIS A CA 1
ATOM 639 C C . HIS A 1 83 ? 10.241 -14.714 12.661 1.00 71.56 83 HIS A C 1
ATOM 641 O O . HIS A 1 83 ? 10.712 -15.837 12.828 1.00 71.56 83 HIS A O 1
ATOM 647 N N . ASP A 1 84 ? 9.925 -14.297 11.432 1.00 60.81 84 ASP A N 1
ATOM 648 C CA . ASP A 1 84 ? 10.026 -15.182 10.256 1.00 60.81 84 ASP A CA 1
ATOM 649 C C . ASP A 1 84 ? 11.404 -15.063 9.560 1.00 60.81 84 ASP A C 1
ATOM 651 O O . ASP A 1 84 ? 11.640 -14.173 8.740 1.00 60.81 84 ASP A O 1
ATOM 655 N N . VAL A 1 85 ? 12.367 -15.912 9.949 1.00 55.38 85 VAL A N 1
ATOM 656 C CA . VAL A 1 85 ? 13.760 -15.904 9.439 1.00 55.38 85 VAL A CA 1
ATOM 657 C C . VAL A 1 85 ? 14.035 -16.885 8.289 1.00 55.38 85 VAL A C 1
ATOM 659 O O . VAL A 1 85 ? 15.188 -16.995 7.875 1.00 55.38 85 VAL A O 1
ATOM 662 N N . LYS A 1 86 ? 13.050 -17.614 7.734 1.00 55.28 86 LYS A N 1
ATOM 663 C CA . LYS A 1 86 ? 13.331 -18.607 6.671 1.00 55.28 86 LYS A CA 1
ATOM 664 C C . LYS A 1 86 ? 12.215 -18.771 5.632 1.00 55.28 86 LYS A C 1
ATOM 666 O O . LYS A 1 86 ? 11.487 -19.756 5.665 1.00 55.28 86 LYS A O 1
ATOM 671 N N . ALA A 1 87 ? 12.203 -17.930 4.601 1.00 45.81 87 ALA A N 1
ATOM 672 C CA . ALA A 1 87 ? 11.766 -18.390 3.281 1.00 45.81 87 ALA A CA 1
ATOM 673 C C . ALA A 1 87 ? 12.995 -18.981 2.568 1.00 45.81 87 ALA A C 1
ATOM 675 O O . ALA A 1 87 ? 13.849 -18.250 2.073 1.00 45.81 87 ALA A O 1
ATOM 676 N N . LYS A 1 88 ? 13.153 -20.312 2.594 1.00 40.97 88 LYS A N 1
ATOM 677 C CA . LYS A 1 88 ? 14.176 -20.991 1.781 1.00 40.97 88 LYS A CA 1
ATOM 678 C C . LYS A 1 88 ? 13.806 -20.841 0.293 1.00 40.97 88 LYS A C 1
ATOM 680 O O . LYS A 1 88 ? 12.639 -21.054 -0.028 1.00 40.97 88 LYS A O 1
ATOM 685 N N . PRO A 1 89 ? 14.755 -20.545 -0.614 1.00 42.78 89 PRO A N 1
ATOM 686 C CA . PRO A 1 89 ? 14.474 -20.501 -2.045 1.00 42.78 89 PRO A CA 1
ATOM 687 C C . PRO A 1 89 ? 14.136 -21.909 -2.548 1.00 42.78 89 PRO A C 1
ATOM 689 O O . PRO A 1 89 ? 14.930 -22.841 -2.415 1.00 42.78 89 PRO A O 1
ATOM 692 N N . THR A 1 90 ? 12.946 -22.083 -3.119 1.00 45.81 90 THR A N 1
ATOM 693 C CA . THR A 1 90 ? 12.521 -23.328 -3.765 1.00 45.81 90 THR A CA 1
ATOM 694 C C . THR A 1 90 ? 13.045 -23.386 -5.196 1.00 45.81 90 THR A C 1
ATOM 696 O O . THR A 1 90 ? 12.286 -23.272 -6.152 1.00 45.81 90 THR A O 1
ATOM 699 N N . HIS A 1 91 ? 14.345 -23.627 -5.349 1.00 45.84 91 HIS A N 1
ATOM 700 C CA . HIS A 1 91 ? 14.866 -24.304 -6.534 1.00 45.84 91 HIS A CA 1
ATOM 701 C C . HIS A 1 91 ? 15.658 -25.519 -6.058 1.00 45.84 91 HIS A C 1
ATOM 703 O O . HIS A 1 91 ? 16.593 -25.396 -5.267 1.00 45.84 91 HIS A O 1
ATOM 709 N N . LYS A 1 92 ? 15.234 -26.715 -6.487 1.00 42.94 92 LYS A N 1
ATOM 710 C CA . LYS A 1 92 ? 15.965 -27.963 -6.242 1.00 42.94 92 LYS A CA 1
ATOM 711 C C . LYS A 1 92 ? 17.393 -27.793 -6.764 1.00 42.94 92 LYS A C 1
ATOM 713 O O . LYS A 1 92 ? 17.585 -27.674 -7.970 1.00 42.94 92 LYS A O 1
ATOM 718 N N . ALA A 1 93 ? 18.379 -27.827 -5.872 1.00 43.19 93 ALA A N 1
ATOM 719 C CA . ALA A 1 93 ? 19.759 -28.043 -6.275 1.00 43.19 93 ALA A CA 1
ATOM 720 C C . ALA A 1 93 ? 19.852 -29.446 -6.893 1.00 43.19 93 ALA A C 1
ATOM 722 O O . ALA A 1 93 ? 19.507 -30.442 -6.251 1.00 43.19 93 ALA A O 1
ATOM 723 N N . ALA A 1 94 ? 20.257 -29.508 -8.161 1.00 47.19 94 ALA A N 1
ATOM 724 C CA . ALA A 1 94 ? 20.640 -30.753 -8.802 1.00 47.19 94 ALA A CA 1
ATOM 725 C C . ALA A 1 94 ? 21.802 -31.372 -8.010 1.00 47.19 94 ALA A C 1
ATOM 727 O O . ALA A 1 94 ? 22.756 -30.681 -7.657 1.00 47.19 94 ALA A O 1
ATOM 728 N N . LYS A 1 95 ? 21.693 -32.666 -7.700 1.00 38.72 95 LYS A N 1
ATOM 729 C CA . LYS A 1 95 ? 22.809 -33.449 -7.167 1.00 38.72 95 LYS A CA 1
ATOM 730 C C . LYS A 1 95 ? 23.885 -33.537 -8.250 1.00 38.72 95 LYS A C 1
ATOM 732 O O . LYS A 1 95 ? 23.572 -33.944 -9.364 1.00 38.72 95 LYS A O 1
ATOM 737 N N . ALA A 1 96 ? 25.113 -33.180 -7.898 1.00 36.28 96 ALA A N 1
ATOM 738 C CA . ALA A 1 96 ? 26.306 -33.579 -8.625 1.00 36.28 96 ALA A CA 1
ATOM 739 C C . ALA A 1 96 ? 27.118 -34.490 -7.698 1.00 36.28 96 ALA A C 1
ATOM 741 O O . ALA A 1 96 ? 27.309 -34.162 -6.524 1.00 36.28 96 ALA A O 1
ATOM 742 N N . GLU A 1 97 ? 27.469 -35.649 -8.239 1.00 35.78 97 GLU A N 1
ATOM 743 C CA . GLU A 1 97 ? 28.472 -36.589 -7.736 1.00 35.78 97 GLU A CA 1
ATOM 744 C C . GLU A 1 97 ? 29.854 -36.152 -8.236 1.00 35.78 97 GLU A C 1
ATOM 746 O O . GLU A 1 97 ? 29.901 -35.567 -9.348 1.00 35.78 97 GLU A O 1
#

Sequence (97 aa):
PKNKETPWKVAAVHVTEHWLPKSRFPHDKHSTAKCSSCHDVMHSDKSSDIAMPTIAKCRECHVGSKQAQTLVSSTCNTCHSFHDVKAKPTHKAAKAE

Radius of gyration: 20.4 Å; chains: 1; bounding box: 46×46×58 Å

Secondary structure (DSSP, 8-state):
-PPPPPS-PPPPP---S-S-TTB---GGGGTTS-GGGT---TT--STT---PPPHHHHHTTEE-SS-BTTBEE--HHHHB--S---------PPP--

pLDDT: mean 79.17, std 16.29, range [35.78, 95.88]

Foldseek 3Di:
DDDDDDPDDDDDDDDDPDPAVQFDDDVVVVVVDDPCLAQVCVPPPDPPDGSGHDCVSVCVAEDECDDDPRHHYDHPCNTGPDPDPDPDDPDDDDDDD